Protein AF-A0AAU4AQF0-F1 (afdb_monomer)

Nearest PDB structures (foldseek):
  5bqt-assembly1_B  TM=5.939E-01  e=3.429E-06  Pyrococcus furiosus
  5bpi-assembly1_C  TM=5.961E-01  e=1.674E-05  Pyrococcus furiosus
  5bpd-assembly1_C  TM=5.283E-01  e=1.203E-05  Pyrococcus furiosus
  5bpd-assembly1_D  TM=5.292E-01  e=2.180E-05  Pyrococcus furiosus
  2yfk-assembly2_B  TM=4.044E-01  e=2.268E-01  Enterococcus faecalis

Radius of gyration: 19.31 Å; Cα contacts (8 Å, |Δi|>4): 164; chains: 1; bounding box: 37×41×67 Å

Structure (mmCIF, N/CA/C/O backbone):
data_AF-A0AAU4AQF0-F1
#
_entry.id   AF-A0AAU4AQF0-F1
#
loop_
_atom_site.group_PDB
_atom_site.id
_atom_site.type_symbol
_atom_site.label_atom_id
_atom_site.label_alt_id
_atom_site.label_comp_id
_atom_site.label_asym_id
_atom_site.label_entity_id
_atom_site.label_seq_id
_atom_site.pdbx_PDB_ins_code
_atom_site.Cartn_x
_atom_site.Cartn_y
_atom_site.Cartn_z
_atom_site.occupancy
_atom_site.B_iso_or_equiv
_atom_site.auth_seq_id
_atom_site.auth_comp_id
_atom_site.auth_asym_id
_atom_site.auth_atom_id
_atom_site.pdbx_PDB_model_num
ATOM 1 N N . MET A 1 1 ? 0.090 -11.901 49.096 1.00 57.59 1 MET A N 1
ATOM 2 C CA . MET A 1 1 ? -0.245 -11.487 47.716 1.00 57.59 1 MET A CA 1
ATOM 3 C C . MET A 1 1 ? 1.056 -11.182 46.996 1.00 57.59 1 MET A C 1
ATOM 5 O O . MET A 1 1 ? 1.815 -10.380 47.520 1.00 57.59 1 MET A O 1
ATOM 9 N N . ASP A 1 2 ? 1.353 -11.854 45.879 1.00 79.50 2 ASP A N 1
ATOM 10 C CA . ASP A 1 2 ? 2.582 -11.605 45.108 1.00 79.50 2 ASP A CA 1
ATOM 11 C C . ASP A 1 2 ? 2.474 -10.246 44.382 1.00 79.50 2 ASP A C 1
ATOM 13 O O . ASP A 1 2 ? 1.577 -10.078 43.544 1.00 79.50 2 ASP A O 1
ATOM 17 N N . PRO A 1 3 ? 3.360 -9.274 44.670 1.00 71.50 3 PRO A N 1
ATOM 18 C CA . PRO A 1 3 ? 3.371 -7.967 44.015 1.00 71.50 3 PRO A CA 1
ATOM 19 C C . PRO A 1 3 ? 3.432 -8.047 42.485 1.00 71.50 3 PRO A C 1
ATOM 21 O O . PRO A 1 3 ? 2.871 -7.192 41.801 1.00 71.50 3 PRO A O 1
ATOM 24 N N . ARG A 1 4 ? 4.062 -9.090 41.927 1.00 74.44 4 ARG A N 1
ATOM 25 C CA . ARG A 1 4 ? 4.181 -9.289 40.474 1.00 74.44 4 ARG A CA 1
ATOM 26 C C . ARG A 1 4 ? 2.835 -9.623 39.833 1.00 74.44 4 ARG A C 1
ATOM 28 O O . ARG A 1 4 ? 2.542 -9.136 38.743 1.00 74.44 4 ARG A O 1
ATOM 35 N N . LEU A 1 5 ? 1.996 -10.402 40.521 1.00 78.50 5 LEU A N 1
ATOM 36 C CA . LEU A 1 5 ? 0.639 -10.725 40.066 1.00 78.50 5 LEU A CA 1
ATOM 37 C C . LEU A 1 5 ? -0.271 -9.489 40.101 1.00 78.50 5 LEU A C 1
ATOM 39 O O . LEU A 1 5 ? -1.032 -9.268 39.157 1.00 78.50 5 LEU A O 1
ATOM 43 N N . GLY A 1 6 ? -0.145 -8.657 41.141 1.00 80.62 6 GLY A N 1
ATOM 44 C CA . GLY A 1 6 ? -0.873 -7.388 41.253 1.00 80.62 6 GLY A CA 1
ATOM 45 C C . GLY A 1 6 ? -0.478 -6.377 40.172 1.00 80.62 6 GLY A C 1
ATOM 46 O O . GLY A 1 6 ? -1.345 -5.813 39.507 1.00 80.62 6 GLY A O 1
ATOM 47 N N . LEU A 1 7 ? 0.826 -6.206 39.925 1.00 81.88 7 LEU A N 1
ATOM 48 C CA . LEU A 1 7 ? 1.327 -5.299 38.889 1.00 81.88 7 LEU A CA 1
ATOM 49 C C . LEU A 1 7 ? 0.930 -5.766 37.478 1.00 81.88 7 LEU A C 1
ATOM 51 O O . LEU A 1 7 ? 0.505 -4.958 36.656 1.00 81.88 7 LEU A O 1
ATOM 55 N N . ALA A 1 8 ? 0.992 -7.073 37.202 1.00 82.88 8 ALA A N 1
ATOM 56 C CA . ALA A 1 8 ? 0.553 -7.626 35.922 1.00 82.88 8 ALA A CA 1
ATOM 57 C C . ALA A 1 8 ? -0.956 -7.431 35.677 1.00 82.88 8 ALA A C 1
ATOM 59 O O . ALA A 1 8 ? -1.371 -7.214 34.538 1.00 82.88 8 ALA A O 1
ATOM 60 N N . ALA A 1 9 ? -1.783 -7.498 36.726 1.00 85.44 9 ALA A N 1
ATOM 61 C CA . ALA A 1 9 ? -3.212 -7.202 36.633 1.00 85.44 9 ALA A CA 1
ATOM 62 C C . ALA A 1 9 ? -3.474 -5.716 36.337 1.00 85.44 9 ALA A C 1
ATOM 64 O O . ALA A 1 9 ? -4.278 -5.415 35.457 1.00 85.44 9 ALA A O 1
ATOM 65 N N . LEU A 1 10 ? -2.745 -4.804 36.991 1.00 85.19 10 LEU A N 1
ATOM 66 C CA . LEU A 1 10 ? -2.833 -3.361 36.736 1.00 85.19 10 LEU A CA 1
ATOM 67 C C . LEU A 1 10 ? -2.400 -2.991 35.310 1.00 85.19 10 LEU A C 1
ATOM 69 O O . LEU A 1 10 ? -3.102 -2.246 34.634 1.00 85.19 10 LEU A O 1
ATOM 73 N N . ILE A 1 11 ? -1.299 -3.561 34.809 1.00 89.75 11 ILE A N 1
ATOM 74 C CA . ILE A 1 11 ? -0.838 -3.332 33.427 1.00 89.75 11 ILE A CA 1
ATOM 75 C C . ILE A 1 11 ? -1.879 -3.819 32.409 1.00 89.75 11 ILE A C 1
ATOM 77 O O . ILE A 1 11 ? -2.130 -3.143 31.411 1.00 89.75 11 ILE A O 1
ATOM 81 N N . ARG A 1 12 ? -2.502 -4.982 32.648 1.00 87.06 12 ARG A N 1
ATOM 82 C CA . ARG A 1 12 ? -3.578 -5.494 31.784 1.00 87.06 12 ARG A CA 1
ATOM 83 C C . ARG A 1 12 ? -4.803 -4.587 31.798 1.00 87.06 12 ARG A C 1
ATOM 85 O O . ARG A 1 12 ? -5.342 -4.305 30.731 1.00 87.06 12 ARG A O 1
ATOM 92 N N . ALA A 1 13 ? -5.217 -4.122 32.974 1.00 85.88 13 ALA A N 1
ATOM 93 C CA . ALA A 1 13 ? -6.330 -3.188 33.106 1.00 85.88 13 ALA A CA 1
ATOM 94 C C . ALA A 1 13 ? -6.060 -1.883 32.341 1.00 85.88 13 ALA A C 1
ATOM 96 O O . ALA A 1 13 ? -6.884 -1.486 31.527 1.00 85.88 13 ALA A O 1
ATOM 97 N N . GLN A 1 14 ? -4.870 -1.295 32.501 1.00 82.94 14 GLN A N 1
ATOM 98 C CA . GLN A 1 14 ? -4.480 -0.070 31.798 1.00 82.94 14 GLN A CA 1
ATOM 99 C C . GLN A 1 14 ? -4.466 -0.243 30.273 1.00 82.94 14 GLN A C 1
ATOM 101 O O . GLN A 1 14 ? -4.928 0.634 29.550 1.00 82.94 14 GLN A O 1
ATOM 106 N N . ARG A 1 15 ? -3.959 -1.378 29.771 1.00 83.44 15 ARG A N 1
ATOM 107 C CA . ARG A 1 15 ? -4.006 -1.699 28.334 1.00 83.44 15 ARG A CA 1
ATOM 108 C C . ARG A 1 15 ? -5.434 -1.842 27.832 1.00 83.44 15 ARG A C 1
ATOM 110 O O . ARG A 1 15 ? -5.762 -1.278 26.807 1.00 83.44 15 ARG A O 1
ATOM 117 N N . THR A 1 16 ? -6.294 -2.507 28.598 1.00 87.75 16 THR A N 1
ATOM 118 C CA . THR A 1 16 ? -7.706 -2.684 28.228 1.00 87.75 16 THR A CA 1
ATOM 119 C C . THR A 1 16 ? -8.439 -1.338 28.178 1.00 87.75 16 THR A C 1
ATOM 121 O O . THR A 1 16 ? -9.277 -1.118 27.309 1.00 87.75 16 THR A O 1
ATOM 124 N N . GLU A 1 17 ? -8.121 -0.426 29.099 1.00 83.81 17 GLU A N 1
ATOM 125 C CA . GLU A 1 17 ? -8.639 0.947 29.119 1.00 83.81 17 GLU A CA 1
ATOM 126 C C . GLU A 1 17 ? -8.189 1.738 27.878 1.00 83.81 17 GLU A C 1
ATOM 128 O O . GLU A 1 17 ? -9.000 2.388 27.214 1.00 83.81 17 GLU A O 1
ATOM 133 N N . LEU A 1 18 ? -6.901 1.635 27.528 1.00 78.56 18 LEU A N 1
ATOM 134 C CA . LEU A 1 18 ? -6.326 2.235 26.320 1.00 78.56 18 LEU A CA 1
ATOM 135 C C . LEU A 1 18 ? -6.948 1.660 25.043 1.00 78.56 18 LEU A C 1
ATOM 137 O O . LEU A 1 18 ? -7.319 2.427 24.155 1.00 78.56 18 LEU A O 1
ATOM 141 N N . ASP A 1 19 ? -7.118 0.342 24.967 1.00 74.56 19 ASP A N 1
ATOM 142 C CA . ASP A 1 19 ? -7.712 -0.342 23.817 1.00 74.56 19 ASP A CA 1
ATOM 143 C C . ASP A 1 19 ? -9.176 0.086 23.627 1.00 74.56 19 ASP A C 1
ATOM 145 O O . ASP A 1 19 ? -9.594 0.404 22.515 1.00 74.56 19 ASP A O 1
ATOM 149 N N . ARG A 1 20 ? -9.955 0.188 24.716 1.00 73.69 20 ARG A N 1
ATOM 150 C CA . ARG A 1 20 ? -11.337 0.702 24.660 1.00 73.69 20 ARG A CA 1
ATOM 151 C C . ARG A 1 20 ? -11.402 2.148 24.192 1.00 73.69 20 ARG A C 1
ATOM 153 O O . ARG A 1 20 ? -12.258 2.485 23.379 1.00 73.69 20 ARG A O 1
ATOM 160 N N . THR A 1 21 ? -10.517 2.993 24.712 1.00 70.69 21 THR A N 1
ATOM 161 C CA . THR A 1 21 ? -10.464 4.409 24.329 1.00 70.69 21 THR A CA 1
ATOM 162 C C . THR A 1 21 ? -10.090 4.553 22.852 1.00 70.69 21 THR A C 1
ATOM 164 O O . THR A 1 21 ? -10.708 5.338 22.138 1.00 70.69 21 THR A O 1
ATOM 167 N N . SER A 1 22 ? -9.148 3.739 22.369 1.00 64.62 22 SER A N 1
ATOM 168 C CA . SER A 1 22 ? -8.738 3.712 20.958 1.00 64.62 22 SER A CA 1
ATOM 169 C C . SER A 1 22 ? -9.873 3.240 20.043 1.00 64.62 22 SER A C 1
ATOM 171 O O . SER A 1 22 ? -10.154 3.882 19.038 1.00 64.62 22 SER A O 1
ATOM 173 N N . ALA A 1 23 ? -10.611 2.195 20.430 1.00 69.38 23 ALA A N 1
ATOM 174 C CA . ALA A 1 23 ? -11.764 1.711 19.664 1.00 69.38 23 ALA A CA 1
ATOM 175 C C . ALA A 1 23 ? -12.908 2.744 19.576 1.00 69.38 23 ALA A C 1
ATOM 177 O O . ALA A 1 23 ? -13.590 2.857 18.552 1.00 69.38 23 ALA A O 1
ATOM 178 N N . ALA A 1 24 ? -13.117 3.529 20.639 1.00 68.19 24 ALA A N 1
ATOM 179 C CA . ALA A 1 24 ? -14.083 4.625 20.632 1.00 68.19 24 ALA A CA 1
ATOM 180 C C . ALA A 1 24 ? -13.654 5.764 19.690 1.00 68.19 24 ALA A C 1
ATOM 182 O O . ALA A 1 24 ? -14.499 6.321 18.989 1.00 68.19 24 ALA A O 1
ATOM 183 N N . LEU A 1 25 ? -12.352 6.071 19.629 1.00 69.25 25 LEU A N 1
ATOM 184 C CA . LEU A 1 25 ? -11.799 7.029 18.669 1.00 69.25 25 LEU A CA 1
ATOM 185 C C . LEU A 1 25 ? -11.981 6.554 17.224 1.00 69.25 25 LEU A C 1
ATOM 187 O O . LEU A 1 25 ? -12.416 7.349 16.399 1.00 69.25 25 LEU A O 1
ATOM 191 N N . GLU A 1 26 ? -11.733 5.275 16.924 1.00 66.81 26 GLU A N 1
ATOM 192 C CA . GLU A 1 26 ? -11.948 4.723 15.577 1.00 66.81 26 GLU A CA 1
ATOM 193 C C . GLU A 1 26 ? -13.415 4.813 15.136 1.00 66.81 26 GLU A C 1
ATOM 195 O O . GLU A 1 26 ? -13.709 5.193 14.003 1.00 66.81 26 GLU A O 1
ATOM 200 N N . THR A 1 27 ? -14.349 4.515 16.045 1.00 71.00 27 THR A N 1
ATOM 201 C CA . THR A 1 27 ? -15.791 4.626 15.767 1.00 71.00 27 THR A CA 1
ATOM 202 C C . THR A 1 27 ? -16.180 6.078 15.488 1.00 71.00 27 THR A C 1
ATOM 204 O O . THR A 1 27 ? -16.878 6.368 14.519 1.00 71.00 27 THR A O 1
ATOM 207 N N . TYR A 1 28 ? -15.682 7.009 16.306 1.00 66.75 28 TYR A N 1
ATOM 208 C CA . TYR A 1 28 ? -15.957 8.433 16.140 1.00 66.75 28 TYR A CA 1
ATOM 209 C C . TYR A 1 28 ? -15.323 9.002 14.864 1.00 66.75 28 TYR A C 1
ATOM 211 O O . TYR A 1 28 ? -15.933 9.829 14.192 1.00 66.75 28 TYR A O 1
ATOM 219 N N . ALA A 1 29 ? -14.123 8.540 14.504 1.00 65.75 29 ALA A N 1
ATOM 220 C CA . ALA A 1 29 ? -13.444 8.909 13.269 1.00 65.75 29 ALA A CA 1
ATOM 221 C C . ALA A 1 29 ? -14.212 8.415 12.036 1.00 65.75 29 ALA A C 1
ATOM 223 O O . ALA A 1 29 ? -14.396 9.185 11.09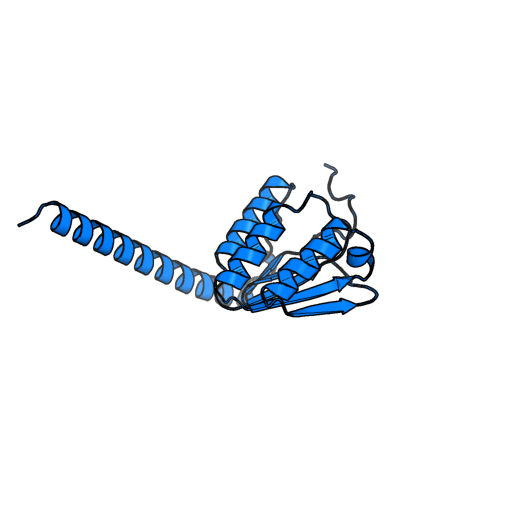7 1.00 65.75 29 ALA A O 1
ATOM 224 N N . ALA A 1 30 ? -14.728 7.181 12.060 1.00 64.38 30 ALA A N 1
ATOM 225 C CA . ALA A 1 30 ? -15.552 6.638 10.980 1.00 64.38 30 ALA A CA 1
ATOM 226 C C . ALA A 1 30 ? -16.856 7.436 10.793 1.00 64.38 30 ALA A C 1
ATOM 228 O O . ALA A 1 30 ? -17.164 7.861 9.678 1.00 64.38 30 ALA A O 1
ATOM 229 N N . ASP A 1 31 ? -17.576 7.716 11.884 1.00 66.06 31 ASP A N 1
ATOM 230 C CA . ASP A 1 31 ? -18.798 8.530 11.862 1.00 66.06 31 ASP A CA 1
ATOM 231 C C . ASP A 1 31 ? -18.523 9.967 11.395 1.00 66.06 31 ASP A C 1
ATOM 233 O O . ASP A 1 31 ? -19.304 10.557 10.642 1.00 66.06 31 ASP A O 1
ATOM 237 N N . PHE A 1 32 ? -17.410 10.553 11.843 1.00 61.69 32 PHE A N 1
ATOM 238 C CA . PHE A 1 32 ? -16.965 11.874 11.415 1.00 61.69 32 PHE A CA 1
ATOM 239 C C . PHE A 1 32 ? -16.662 11.888 9.914 1.00 61.69 32 PHE A C 1
ATOM 241 O O . PHE A 1 32 ? -17.139 12.777 9.211 1.00 61.69 32 PHE A O 1
ATOM 248 N N . HIS A 1 33 ? -15.954 10.877 9.411 1.00 59.53 33 HIS A N 1
ATOM 249 C CA . HIS A 1 33 ? -15.608 10.731 8.001 1.00 59.53 33 HIS A CA 1
ATOM 250 C C . HIS A 1 33 ? -16.856 10.566 7.115 1.00 59.53 33 HIS A C 1
ATOM 252 O O . HIS A 1 33 ? -17.000 11.281 6.122 1.00 59.53 33 HIS A O 1
ATOM 258 N N . GLU A 1 34 ? -17.822 9.722 7.508 1.00 62.44 34 GLU A N 1
ATOM 259 C CA . GLU A 1 34 ? -19.090 9.548 6.776 1.00 62.44 34 GLU A CA 1
ATOM 260 C C . GLU A 1 34 ? -19.914 10.848 6.728 1.00 62.44 34 GLU A C 1
ATOM 262 O O . GLU A 1 34 ? -20.493 11.210 5.699 1.00 62.44 34 GLU A O 1
ATOM 267 N N . ARG A 1 35 ? -19.957 11.598 7.835 1.00 58.94 35 ARG A N 1
ATOM 268 C CA . ARG A 1 35 ? -20.647 12.898 7.889 1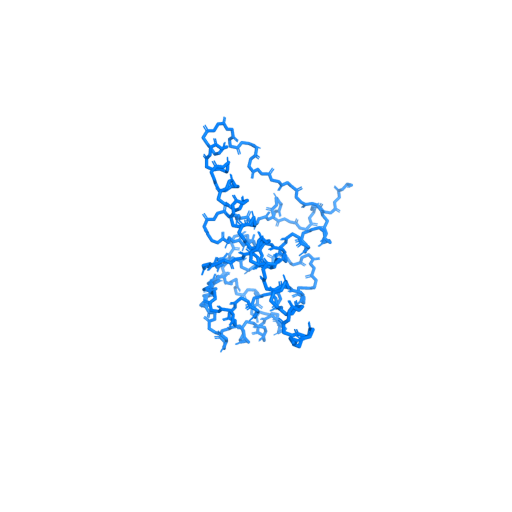.00 58.94 35 ARG A CA 1
ATOM 269 C C . ARG A 1 35 ? -19.927 13.965 7.071 1.00 58.94 35 ARG A C 1
ATOM 271 O O . ARG A 1 35 ? -20.585 14.798 6.444 1.00 58.94 35 ARG A O 1
ATOM 278 N N . MET A 1 36 ? -18.600 13.938 7.044 1.00 54.16 36 MET A N 1
ATOM 279 C CA . MET A 1 36 ? -17.795 14.884 6.280 1.00 54.16 36 MET A CA 1
ATOM 280 C C . MET A 1 36 ? -17.939 14.652 4.767 1.00 54.16 36 MET A C 1
ATOM 282 O O . MET A 1 36 ? -18.146 15.623 4.039 1.00 54.16 36 MET A O 1
ATOM 286 N N . LEU A 1 37 ? -17.995 13.387 4.318 1.00 56.94 37 LEU A N 1
ATOM 287 C CA . LEU A 1 37 ? -18.308 12.990 2.932 1.00 56.94 37 LEU A CA 1
ATOM 288 C C . LEU A 1 37 ? -19.627 13.589 2.423 1.00 56.94 37 LEU A C 1
ATOM 290 O O . LEU A 1 37 ? -19.742 13.946 1.252 1.00 56.94 37 LEU A O 1
ATOM 294 N N . ARG A 1 38 ? -20.628 13.713 3.303 1.00 59.66 38 ARG A N 1
ATOM 295 C CA . ARG A 1 38 ? -21.937 14.295 2.969 1.00 59.66 38 ARG A CA 1
ATOM 296 C C . ARG A 1 38 ? -21.948 15.824 2.934 1.00 59.66 38 ARG A C 1
ATOM 298 O O . ARG A 1 38 ? -22.842 16.389 2.312 1.00 59.66 38 ARG A O 1
ATOM 305 N N . THR A 1 39 ? -21.015 16.483 3.623 1.00 56.88 39 THR A N 1
ATOM 306 C CA . THR A 1 39 ? -21.110 17.924 3.917 1.00 56.88 39 THR A CA 1
ATOM 307 C C . THR A 1 39 ? -20.123 18.763 3.101 1.00 56.88 39 THR A C 1
ATOM 309 O O . THR A 1 39 ? -20.487 19.862 2.692 1.00 56.88 39 THR A O 1
ATOM 312 N N . ASP A 1 40 ? -18.910 18.263 2.828 1.00 55.81 40 ASP A N 1
ATOM 313 C CA . ASP A 1 40 ? -17.927 18.928 1.958 1.00 55.81 40 ASP A CA 1
ATOM 314 C C . ASP A 1 40 ? -16.846 17.935 1.461 1.00 55.81 40 ASP A C 1
ATOM 316 O O . ASP A 1 40 ? -15.864 17.682 2.168 1.00 55.81 40 ASP A O 1
ATOM 320 N N . PRO A 1 41 ? -16.981 17.370 0.246 1.00 55.88 41 PRO A N 1
ATOM 321 C CA . PRO A 1 41 ? -16.010 16.431 -0.324 1.00 55.88 41 PRO A CA 1
ATOM 322 C C . PRO A 1 41 ? -14.596 17.011 -0.474 1.00 55.88 41 PRO A C 1
ATOM 324 O O . PRO A 1 41 ? -13.628 16.257 -0.536 1.00 55.88 41 PRO A O 1
ATOM 327 N N . HIS A 1 42 ? -14.447 18.341 -0.520 1.00 50.91 42 HIS A N 1
ATOM 328 C CA . HIS A 1 42 ? -13.146 18.993 -0.681 1.00 50.91 42 HIS A CA 1
ATOM 329 C C . HIS A 1 42 ? -12.318 19.025 0.613 1.00 50.91 42 HIS A C 1
ATOM 331 O O . HIS A 1 42 ? -11.119 19.282 0.552 1.00 50.91 42 HIS A O 1
ATOM 337 N N . ARG A 1 43 ? -12.915 18.712 1.773 1.00 53.47 43 ARG A N 1
ATOM 338 C CA . ARG A 1 43 ? -12.207 18.568 3.060 1.00 53.47 43 ARG A CA 1
ATOM 339 C C . ARG A 1 43 ? -11.658 17.161 3.328 1.00 53.47 43 ARG A C 1
ATOM 341 O O . ARG A 1 43 ? -11.066 16.948 4.380 1.00 53.47 43 ARG A O 1
ATOM 348 N N . LEU A 1 44 ? -11.847 16.212 2.406 1.00 66.19 44 LEU A N 1
ATOM 349 C CA . LEU A 1 44 ? -11.399 14.817 2.538 1.00 66.19 44 LEU A CA 1
ATOM 350 C C . LEU A 1 44 ? -10.009 14.525 1.964 1.00 66.19 44 LEU A C 1
ATOM 352 O O . LEU A 1 44 ? -9.539 13.394 2.059 1.00 66.19 44 LEU A O 1
ATOM 356 N N . VAL A 1 45 ? -9.374 15.511 1.336 1.00 78.81 45 VAL A N 1
ATOM 357 C CA . VAL A 1 45 ? -8.064 15.334 0.713 1.00 78.81 45 VAL A CA 1
ATOM 358 C C . VAL A 1 45 ? -7.016 15.996 1.590 1.00 78.81 45 VAL A C 1
ATOM 360 O O . VAL A 1 45 ? -6.982 17.219 1.716 1.00 78.81 45 VAL A O 1
ATOM 363 N N . GLU A 1 46 ? -6.147 15.181 2.174 1.00 84.88 46 GLU A N 1
ATOM 364 C CA . GLU A 1 46 ? -4.902 15.639 2.777 1.00 84.88 46 GLU A CA 1
ATOM 365 C C . GLU A 1 46 ? -3.785 15.550 1.733 1.00 84.88 46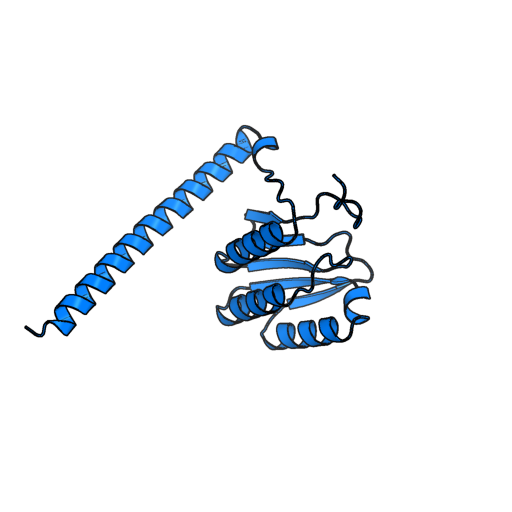 GLU A C 1
ATOM 367 O O . GLU A 1 46 ? -3.601 14.519 1.084 1.00 84.88 46 GLU A O 1
ATOM 372 N N . VAL A 1 47 ? -3.044 16.643 1.547 1.00 88.31 47 VAL A N 1
ATOM 373 C CA . VAL A 1 47 ? -1.866 16.656 0.676 1.00 88.31 47 VAL A CA 1
ATOM 374 C C . VAL A 1 47 ? -0.637 16.427 1.541 1.00 88.31 47 VAL A C 1
ATOM 376 O O . VAL A 1 47 ? -0.314 17.244 2.400 1.00 88.31 47 VAL A O 1
ATOM 379 N 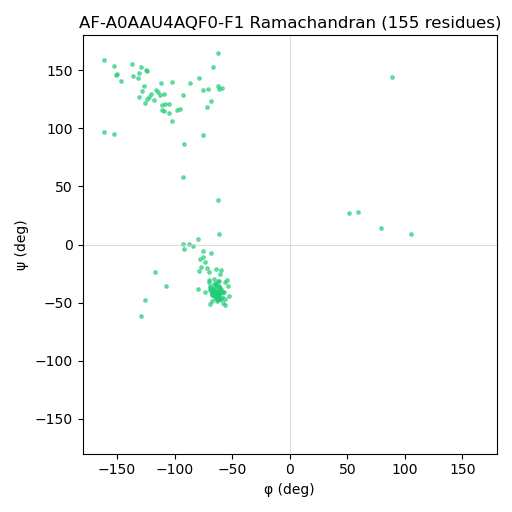N . ILE A 1 48 ? 0.045 15.311 1.297 1.00 85.50 48 ILE A N 1
ATOM 380 C CA . ILE A 1 48 ? 1.255 14.930 2.023 1.00 85.50 48 ILE A CA 1
ATOM 381 C C . ILE A 1 48 ? 2.452 15.186 1.120 1.00 85.50 48 ILE A C 1
ATOM 383 O O . ILE A 1 48 ? 2.572 14.602 0.040 1.00 85.50 48 ILE A O 1
ATOM 387 N N . GLU A 1 49 ? 3.359 16.039 1.581 1.00 84.44 49 GLU A N 1
ATOM 388 C CA . GLU A 1 49 ? 4.523 16.453 0.810 1.00 84.44 49 GLU A CA 1
ATOM 389 C C . GLU A 1 49 ? 5.822 15.914 1.402 1.00 84.44 49 GLU A C 1
ATOM 391 O O . GLU A 1 49 ? 6.060 15.918 2.610 1.00 84.44 49 GLU A O 1
ATOM 396 N N . GLY A 1 50 ? 6.706 15.478 0.509 1.00 81.31 50 GLY A N 1
ATOM 397 C CA . GLY A 1 50 ? 8.042 15.028 0.860 1.00 81.31 50 GLY A CA 1
ATOM 398 C C . GLY A 1 50 ? 8.127 13.534 1.210 1.00 81.31 50 GLY A C 1
ATOM 399 O O . GLY A 1 50 ? 7.237 12.954 1.835 1.00 81.31 50 GLY A O 1
ATOM 400 N N . PRO A 1 51 ? 9.238 12.874 0.839 1.00 79.44 51 PRO A N 1
ATOM 401 C CA . PRO A 1 51 ? 9.376 11.420 0.931 1.00 79.44 51 PRO A CA 1
ATOM 402 C C . PRO A 1 51 ? 9.285 10.877 2.364 1.00 79.44 51 PRO A C 1
ATOM 404 O O . PRO A 1 51 ? 8.815 9.758 2.564 1.00 79.44 51 PRO A O 1
ATOM 407 N N . ILE A 1 52 ? 9.719 11.656 3.360 1.00 83.06 52 ILE A N 1
ATOM 408 C CA . ILE A 1 52 ? 9.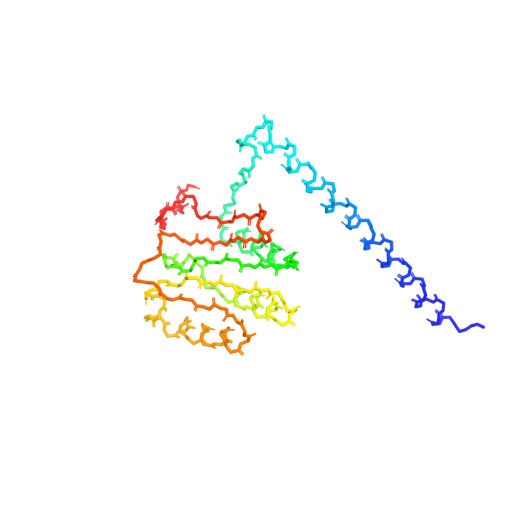684 11.264 4.777 1.00 83.06 52 ILE A CA 1
ATOM 409 C C . ILE A 1 52 ? 8.238 11.212 5.277 1.00 83.06 52 ILE A C 1
ATOM 411 O O .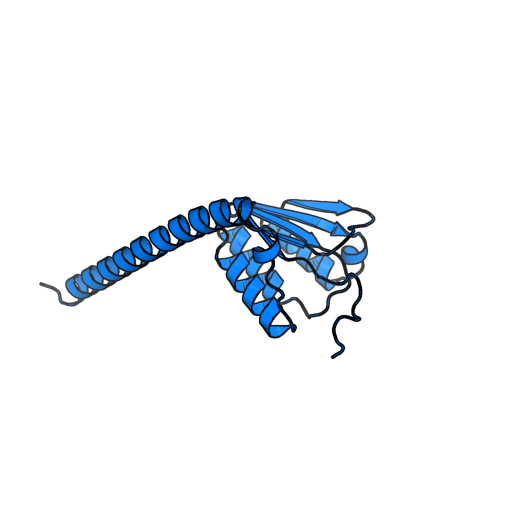 ILE A 1 52 ? 7.829 10.185 5.814 1.00 83.06 52 ILE A O 1
ATOM 415 N N . ALA A 1 53 ? 7.465 12.281 5.059 1.00 84.75 53 ALA A N 1
ATOM 416 C CA . ALA A 1 53 ? 6.073 12.361 5.493 1.00 84.75 53 ALA A CA 1
ATOM 417 C C . ALA A 1 53 ? 5.209 11.313 4.779 1.00 84.75 53 ALA A C 1
ATOM 419 O O . ALA A 1 53 ? 4.463 10.593 5.433 1.00 84.75 53 ALA A O 1
ATOM 420 N N . ILE A 1 54 ? 5.399 11.140 3.464 1.00 83.69 54 ILE A N 1
ATOM 421 C CA . ILE A 1 54 ? 4.707 10.106 2.678 1.00 83.69 54 ILE A CA 1
ATOM 422 C C . ILE A 1 54 ? 5.001 8.706 3.234 1.00 83.69 54 ILE A C 1
ATOM 424 O O . ILE A 1 54 ? 4.091 7.895 3.392 1.00 83.69 54 ILE A O 1
ATOM 428 N N . THR A 1 55 ? 6.266 8.412 3.554 1.00 83.12 55 THR A N 1
ATOM 429 C CA . THR A 1 55 ? 6.654 7.097 4.090 1.00 83.12 55 THR A CA 1
ATOM 430 C C . THR A 1 55 ? 6.076 6.860 5.484 1.00 83.12 55 THR A C 1
ATOM 432 O O . THR A 1 55 ? 5.604 5.759 5.755 1.00 83.12 55 THR A O 1
ATOM 435 N N . ALA A 1 56 ? 6.113 7.869 6.360 1.00 84.81 56 ALA A N 1
ATOM 436 C CA . ALA A 1 56 ? 5.558 7.777 7.708 1.00 84.81 56 ALA A CA 1
ATOM 437 C C . ALA A 1 56 ? 4.041 7.557 7.667 1.00 84.81 56 ALA A C 1
ATOM 439 O O . ALA A 1 56 ? 3.551 6.601 8.262 1.00 84.81 56 ALA A O 1
ATOM 440 N N . HIS A 1 57 ? 3.329 8.359 6.875 1.00 86.81 57 HIS A N 1
ATOM 441 C CA . HIS A 1 57 ? 1.884 8.245 6.723 1.00 86.81 57 HIS A CA 1
ATOM 442 C C . HIS A 1 57 ? 1.469 6.884 6.147 1.00 86.81 57 HIS A C 1
ATOM 444 O O . HIS A 1 57 ? 0.600 6.219 6.701 1.00 86.81 57 HIS A O 1
ATOM 450 N N . LEU A 1 58 ? 2.132 6.402 5.087 1.00 87.19 58 LEU A N 1
ATOM 451 C CA . LEU A 1 58 ? 1.854 5.065 4.547 1.00 87.19 58 LEU A CA 1
ATOM 452 C C . LEU A 1 58 ? 2.134 3.949 5.564 1.00 87.19 58 LEU A C 1
ATOM 454 O O . LEU A 1 58 ? 1.410 2.956 5.589 1.00 87.19 58 LEU A O 1
ATOM 458 N N . ALA A 1 59 ? 3.177 4.083 6.388 1.00 87.12 59 ALA A N 1
ATOM 459 C CA . ALA A 1 59 ? 3.483 3.103 7.426 1.00 87.12 59 ALA A CA 1
ATOM 460 C C . ALA A 1 59 ? 2.406 3.075 8.522 1.00 87.12 59 ALA A C 1
ATOM 462 O O . ALA A 1 59 ? 1.993 1.989 8.925 1.00 87.12 59 ALA A O 1
ATOM 463 N N . GLU A 1 60 ? 1.931 4.239 8.969 1.00 89.00 60 GLU A N 1
ATOM 464 C CA . GLU A 1 60 ? 0.827 4.360 9.929 1.00 89.00 60 GLU A CA 1
ATOM 465 C C . GLU A 1 60 ? -0.469 3.777 9.359 1.00 89.00 60 GLU A C 1
ATOM 467 O O . GLU A 1 60 ? -1.098 2.931 9.998 1.00 89.00 60 GLU A O 1
ATOM 472 N N . LEU A 1 61 ? -0.802 4.136 8.118 1.00 89.56 61 LEU A N 1
ATOM 473 C CA . LEU A 1 61 ? -1.992 3.656 7.427 1.00 89.56 61 LEU A CA 1
ATOM 474 C C . LEU A 1 61 ? -1.990 2.127 7.273 1.00 89.56 61 LEU A C 1
ATOM 476 O O . LEU A 1 61 ? -2.964 1.452 7.603 1.00 89.56 61 LEU A O 1
ATOM 480 N N . MET A 1 62 ? -0.869 1.549 6.829 1.00 90.69 62 MET A N 1
ATOM 481 C CA . MET A 1 62 ? -0.723 0.094 6.740 1.00 90.69 62 MET A CA 1
ATOM 482 C C . MET A 1 62 ? -0.732 -0.570 8.121 1.00 90.69 62 MET A C 1
ATOM 484 O O . MET A 1 62 ? -1.304 -1.644 8.277 1.00 90.69 62 MET A O 1
ATOM 488 N N . ALA A 1 63 ? -0.127 0.033 9.147 1.00 90.81 63 ALA A N 1
ATOM 489 C CA . ALA A 1 63 ? -0.178 -0.518 10.500 1.00 90.81 63 ALA A CA 1
ATOM 490 C C . ALA A 1 63 ? -1.622 -0.590 11.030 1.00 90.81 63 ALA A C 1
ATOM 492 O O . ALA A 1 63 ? -1.972 -1.571 11.695 1.00 90.81 63 ALA A O 1
ATOM 493 N N . GLY A 1 64 ? -2.457 0.392 10.679 1.00 90.81 64 GLY A N 1
ATOM 494 C CA . GLY A 1 64 ? -3.869 0.474 11.052 1.00 90.81 64 GLY A CA 1
ATOM 495 C C . GLY A 1 64 ? -4.808 -0.492 10.324 1.00 90.81 64 GLY A C 1
ATOM 496 O O . GLY A 1 64 ? -5.910 -0.714 10.814 1.00 90.81 64 GLY A O 1
ATOM 497 N N . ALA A 1 65 ? -4.395 -1.114 9.214 1.00 94.06 65 ALA A N 1
ATOM 498 C CA . ALA A 1 65 ? -5.281 -1.966 8.415 1.00 94.06 65 ALA A CA 1
ATOM 499 C C . ALA A 1 65 ? -5.867 -3.142 9.222 1.00 94.06 65 ALA A C 1
ATOM 501 O O . ALA A 1 65 ? -5.144 -3.855 9.931 1.00 94.06 65 ALA A O 1
ATOM 502 N N . GLN A 1 66 ? -7.169 -3.381 9.076 1.00 94.44 66 GLN A N 1
ATOM 503 C CA . GLN A 1 66 ? -7.938 -4.374 9.831 1.00 94.44 66 GLN A CA 1
ATOM 504 C C . GLN A 1 66 ? -8.531 -5.486 8.960 1.00 94.44 66 GLN A C 1
ATOM 506 O O . GLN A 1 66 ? -8.807 -6.573 9.473 1.00 94.44 66 GLN A O 1
ATOM 511 N N . ARG A 1 67 ? -8.745 -5.249 7.661 1.00 94.44 67 ARG A N 1
ATOM 512 C CA . ARG A 1 67 ? -9.461 -6.167 6.763 1.00 94.44 67 ARG A CA 1
ATOM 513 C C . ARG A 1 67 ? -8.687 -6.454 5.488 1.00 94.44 67 ARG A C 1
ATOM 515 O O . ARG A 1 67 ? -8.359 -7.614 5.228 1.00 94.44 67 ARG A O 1
ATOM 522 N N . GLU A 1 68 ? -8.422 -5.426 4.689 1.00 96.75 68 GLU A N 1
ATOM 523 C CA . GLU A 1 68 ? -7.746 -5.586 3.406 1.00 96.75 68 GLU A CA 1
ATOM 524 C C . GLU A 1 68 ? -6.962 -4.350 2.965 1.00 96.75 68 GLU A C 1
ATOM 526 O O . GLU A 1 68 ? -7.288 -3.213 3.299 1.00 96.75 68 GLU A O 1
ATOM 531 N N . VAL A 1 69 ? -5.932 -4.599 2.160 1.00 96.62 69 VAL A N 1
ATOM 532 C CA . VAL A 1 69 ? -5.171 -3.580 1.444 1.00 96.62 69 VAL A CA 1
ATOM 533 C C . VAL A 1 69 ? -5.198 -3.901 -0.046 1.00 96.62 69 VAL A C 1
ATOM 535 O O . VAL A 1 69 ? -4.828 -5.001 -0.471 1.00 96.62 69 VAL A O 1
ATOM 538 N N . LEU A 1 70 ? -5.636 -2.926 -0.839 1.00 97.25 70 LEU A N 1
ATOM 539 C CA . LEU A 1 70 ? -5.673 -2.983 -2.295 1.00 97.25 70 LEU A CA 1
ATOM 540 C C . LEU A 1 70 ? -4.614 -2.041 -2.864 1.00 97.25 70 LEU A C 1
ATOM 542 O O . LEU A 1 70 ? -4.569 -0.871 -2.490 1.00 97.25 70 LEU A O 1
ATOM 546 N N . ALA A 1 71 ? -3.776 -2.524 -3.779 1.00 94.94 71 ALA A N 1
ATOM 547 C CA . ALA A 1 71 ? -2.683 -1.724 -4.322 1.00 94.94 71 ALA A CA 1
ATOM 548 C C . ALA A 1 71 ? -2.598 -1.755 -5.852 1.00 94.94 71 ALA A C 1
ATOM 550 O O . ALA A 1 71 ? -2.795 -2.783 -6.502 1.00 94.94 71 ALA A O 1
ATOM 551 N N . PHE A 1 72 ? -2.234 -0.610 -6.419 1.00 94.88 72 PHE A N 1
ATOM 552 C CA . PHE A 1 72 ? -1.692 -0.483 -7.763 1.00 94.88 72 PHE A CA 1
ATOM 553 C C . PHE A 1 72 ? -0.217 -0.125 -7.639 1.00 94.88 72 PHE A C 1
ATOM 555 O O . PHE A 1 72 ? 0.123 0.948 -7.140 1.00 94.88 72 PHE A O 1
ATOM 562 N N . ASP A 1 73 ? 0.662 -1.018 -8.088 1.00 92.00 73 ASP A N 1
ATOM 563 C CA . ASP A 1 73 ? 2.105 -0.798 -8.036 1.00 92.00 73 ASP A CA 1
ATOM 564 C C . ASP A 1 73 ? 2.659 -0.610 -9.451 1.00 92.00 73 ASP A C 1
ATOM 566 O O . ASP A 1 73 ? 2.600 -1.480 -10.328 1.00 92.00 73 ASP A O 1
ATOM 570 N N . THR A 1 74 ? 3.174 0.592 -9.679 1.00 90.25 74 THR A N 1
ATOM 571 C CA . THR A 1 74 ? 3.764 1.006 -10.942 1.00 90.25 74 THR A CA 1
ATOM 572 C C . THR A 1 74 ? 4.845 2.055 -10.689 1.00 90.25 74 THR A C 1
ATOM 574 O O . THR A 1 74 ? 4.705 2.849 -9.751 1.00 90.25 74 THR A O 1
ATOM 577 N N . PRO A 1 75 ? 5.924 2.077 -11.491 1.00 84.75 75 PRO A N 1
ATOM 578 C CA . PRO A 1 75 ? 6.861 3.196 -11.508 1.00 84.75 75 PRO A CA 1
ATOM 579 C C . PRO A 1 75 ? 6.175 4.504 -11.964 1.00 84.75 75 PRO A C 1
ATOM 581 O O . PRO A 1 75 ? 5.090 4.449 -12.553 1.00 84.75 75 PRO A O 1
ATOM 584 N N . PRO A 1 76 ? 6.801 5.679 -11.735 1.00 80.38 76 PRO A N 1
ATOM 585 C CA . PRO A 1 76 ? 8.120 5.888 -11.127 1.00 80.38 76 PRO A CA 1
ATOM 586 C C . PRO A 1 76 ? 8.110 5.776 -9.597 1.00 80.38 76 PRO A C 1
ATOM 588 O O . PRO A 1 76 ? 7.188 6.222 -8.919 1.00 80.38 76 PRO A O 1
ATOM 591 N N . TYR A 1 77 ? 9.181 5.217 -9.034 1.00 73.38 77 TYR A N 1
ATOM 592 C CA . TYR A 1 77 ? 9.356 5.116 -7.585 1.00 73.38 77 TYR A CA 1
ATOM 593 C C . TYR A 1 77 ? 10.247 6.246 -7.088 1.00 73.38 77 TYR A C 1
ATOM 595 O O . TYR A 1 77 ? 11.417 6.324 -7.450 1.00 73.38 77 TYR A O 1
ATOM 603 N N . VAL A 1 78 ? 9.682 7.124 -6.264 1.00 60.88 78 VAL A N 1
ATOM 604 C CA . VAL A 1 78 ? 10.379 8.312 -5.747 1.00 60.88 78 VAL A CA 1
ATOM 605 C C . VAL A 1 78 ? 11.352 7.948 -4.610 1.00 60.88 78 VAL A C 1
ATOM 607 O O . VAL A 1 78 ? 12.286 8.694 -4.328 1.00 60.88 78 VAL A O 1
ATOM 610 N N . THR A 1 79 ? 11.187 6.781 -3.977 1.00 56.66 79 THR A N 1
ATOM 611 C CA . THR A 1 79 ? 11.995 6.323 -2.836 1.00 56.66 79 THR A CA 1
ATOM 612 C C . THR A 1 79 ? 12.394 4.847 -2.944 1.00 56.66 79 THR A C 1
ATOM 614 O O . THR A 1 79 ? 11.736 4.033 -3.600 1.00 56.66 79 THR A O 1
ATOM 617 N N . VAL A 1 80 ? 13.495 4.486 -2.273 1.00 50.72 80 VAL A N 1
ATOM 618 C CA . VAL A 1 80 ? 13.924 3.090 -2.102 1.00 50.72 80 VAL A CA 1
ATOM 619 C C . VAL A 1 80 ? 13.025 2.435 -1.045 1.00 50.72 80 VAL A C 1
ATOM 621 O O . VAL A 1 80 ? 13.254 2.546 0.156 1.00 50.72 80 VAL A O 1
ATOM 624 N N . ASP A 1 81 ? 11.979 1.771 -1.534 1.00 59.50 81 ASP A N 1
ATOM 625 C CA . ASP A 1 81 ? 10.829 1.148 -0.852 1.00 59.50 81 ASP A CA 1
ATOM 626 C C . ASP A 1 81 ? 11.164 -0.017 0.135 1.00 59.50 81 ASP A C 1
ATOM 628 O O . ASP A 1 81 ? 10.436 -1.012 0.208 1.00 59.50 81 ASP A O 1
ATOM 632 N N . ARG A 1 82 ? 12.258 0.033 0.915 1.00 54.03 82 ARG A N 1
ATOM 633 C CA . ARG A 1 82 ? 12.553 -1.043 1.893 1.00 54.03 82 ARG A CA 1
ATOM 634 C C . ARG A 1 82 ? 11.513 -1.120 3.017 1.00 54.03 82 ARG A C 1
ATOM 636 O O . ARG A 1 82 ? 11.096 -2.221 3.361 1.00 54.03 82 ARG A O 1
ATOM 643 N N . SER A 1 83 ? 11.057 0.018 3.543 1.00 56.56 83 SER A N 1
ATOM 644 C CA . SER A 1 83 ? 10.032 0.077 4.602 1.00 56.56 83 SER A CA 1
ATOM 645 C C . SER A 1 83 ? 8.660 -0.427 4.137 1.00 56.56 83 SER A C 1
ATOM 647 O O . SER A 1 83 ? 7.941 -1.075 4.900 1.00 56.56 83 SER A O 1
ATOM 649 N N . ALA A 1 84 ? 8.317 -0.196 2.866 1.00 64.12 84 ALA A N 1
ATOM 650 C CA . ALA A 1 84 ? 7.068 -0.671 2.278 1.00 64.12 84 ALA A CA 1
ATOM 651 C C . ALA A 1 84 ? 7.003 -2.210 2.243 1.00 64.12 84 ALA A C 1
ATOM 653 O O . ALA A 1 84 ? 5.977 -2.792 2.584 1.00 64.12 84 ALA A O 1
ATOM 654 N N . SER A 1 85 ? 8.122 -2.877 1.924 1.00 64.88 85 SER A N 1
ATOM 655 C CA . SER A 1 85 ? 8.196 -4.347 1.912 1.00 64.88 85 SER A CA 1
ATOM 656 C C . SER A 1 85 ? 7.947 -4.960 3.292 1.00 64.88 85 SER A C 1
ATOM 658 O O . SER A 1 85 ? 7.290 -5.995 3.399 1.00 64.88 85 SER A O 1
ATOM 660 N N . ASP A 1 86 ? 8.491 -4.370 4.356 1.00 80.00 86 ASP A N 1
ATOM 661 C CA . ASP A 1 86 ? 8.313 -4.916 5.706 1.00 80.00 86 ASP A CA 1
ATOM 662 C C . ASP A 1 86 ? 6.871 -4.756 6.201 1.00 80.00 86 ASP A C 1
ATOM 664 O O . ASP A 1 86 ? 6.349 -5.644 6.882 1.00 80.00 86 ASP A O 1
ATOM 668 N N . SER A 1 87 ? 6.203 -3.681 5.781 1.00 84.31 87 SER A N 1
ATOM 669 C CA . SER A 1 87 ? 4.810 -3.397 6.129 1.00 84.31 87 SER A CA 1
ATOM 670 C C . SER A 1 87 ? 3.845 -4.412 5.503 1.00 84.31 87 SER A C 1
ATOM 672 O O . SER A 1 87 ? 3.053 -5.023 6.217 1.00 84.31 87 SER A O 1
ATOM 674 N N . GLU A 1 88 ? 3.966 -4.704 4.205 1.00 88.94 88 GLU A N 1
ATOM 675 C CA . GLU A 1 88 ? 3.127 -5.712 3.527 1.00 88.94 88 GLU A CA 1
ATOM 676 C C . GLU A 1 88 ? 3.348 -7.124 4.082 1.00 88.94 88 GLU A C 1
ATOM 678 O O . GLU A 1 88 ? 2.401 -7.872 4.329 1.00 88.94 88 GLU A O 1
ATOM 683 N N . ARG A 1 89 ? 4.606 -7.491 4.361 1.00 92.75 89 ARG A N 1
ATOM 684 C CA . ARG A 1 89 ? 4.922 -8.772 5.012 1.00 92.75 89 ARG A CA 1
ATOM 685 C C . ARG A 1 89 ? 4.276 -8.867 6.391 1.00 92.75 89 ARG A C 1
ATOM 687 O O . ARG A 1 89 ? 3.851 -9.950 6.791 1.00 92.75 89 ARG A O 1
ATOM 694 N N . HIS A 1 90 ? 4.240 -7.767 7.138 1.00 92.50 90 HIS A N 1
ATOM 695 C CA . HIS A 1 90 ? 3.597 -7.716 8.445 1.00 92.50 90 HIS A CA 1
ATOM 696 C C . HIS A 1 90 ? 2.073 -7.864 8.337 1.00 92.50 90 HIS A C 1
ATOM 698 O O . HIS A 1 90 ? 1.497 -8.653 9.085 1.00 92.50 90 HIS A O 1
ATOM 704 N N . LEU A 1 91 ? 1.443 -7.191 7.370 1.00 94.81 91 LEU A N 1
ATOM 705 C CA . LEU A 1 91 ? 0.016 -7.320 7.062 1.00 94.81 91 LEU A CA 1
ATOM 706 C C . LEU A 1 91 ? -0.382 -8.765 6.751 1.00 94.81 91 LEU A C 1
ATOM 708 O O . LEU A 1 91 ? -1.266 -9.322 7.401 1.00 94.81 91 LEU A O 1
ATOM 712 N N . LEU A 1 92 ? 0.332 -9.400 5.821 1.00 96.31 92 LEU A N 1
ATOM 713 C CA . LEU A 1 92 ? 0.079 -10.788 5.428 1.00 96.31 92 LEU A CA 1
ATOM 714 C C . LEU A 1 92 ? 0.233 -11.750 6.612 1.00 96.31 92 LEU A C 1
ATOM 716 O O . LEU A 1 92 ? -0.601 -12.626 6.822 1.00 96.31 92 LEU A O 1
ATOM 720 N N . ARG A 1 93 ? 1.253 -11.549 7.458 1.00 94.88 93 ARG A N 1
ATOM 721 C CA . ARG A 1 93 ? 1.444 -12.347 8.684 1.00 94.88 93 ARG A CA 1
ATOM 722 C C . ARG A 1 93 ? 0.339 -12.142 9.722 1.00 94.88 93 ARG A C 1
ATOM 724 O O . ARG A 1 93 ? 0.069 -13.062 10.487 1.00 94.88 93 ARG A O 1
ATOM 731 N N . ARG A 1 94 ? -0.286 -10.962 9.760 1.00 94.69 94 ARG A N 1
ATOM 732 C CA . ARG A 1 94 ? -1.475 -10.676 10.581 1.00 94.69 94 ARG A CA 1
ATOM 733 C C . ARG A 1 94 ? -2.758 -11.286 10.003 1.00 94.69 94 ARG A C 1
ATOM 735 O O . ARG A 1 94 ? -3.790 -11.217 10.661 1.00 94.69 94 ARG A O 1
ATOM 742 N N . GLY A 1 95 ? -2.703 -11.880 8.809 1.00 96.38 95 GLY A N 1
ATOM 743 C CA . GLY A 1 95 ? -3.868 -12.424 8.112 1.00 96.38 95 GLY A CA 1
ATOM 744 C C . GLY A 1 95 ? -4.717 -11.364 7.408 1.00 96.38 95 GLY A C 1
ATOM 745 O O . GLY A 1 95 ? -5.842 -11.663 7.018 1.00 96.38 95 GLY A O 1
ATOM 746 N N . ILE A 1 96 ? -4.199 -10.141 7.244 1.00 97.56 96 ILE A N 1
ATOM 747 C CA . ILE A 1 96 ? -4.863 -9.089 6.469 1.00 97.56 96 ILE A CA 1
ATOM 748 C C . ILE A 1 96 ? -4.787 -9.455 4.985 1.00 97.56 96 ILE A C 1
ATOM 750 O O . ILE A 1 96 ? -3.727 -9.845 4.490 1.00 97.56 96 ILE A O 1
ATOM 754 N N . GLY A 1 97 ? -5.905 -9.332 4.268 1.00 97.31 97 GLY A N 1
ATOM 755 C CA . GLY A 1 97 ? -5.936 -9.604 2.834 1.00 97.31 97 GLY A CA 1
ATOM 756 C C . GLY A 1 97 ? -5.143 -8.551 2.065 1.00 97.31 97 GLY A C 1
ATOM 757 O O . GLY A 1 97 ? -5.448 -7.371 2.164 1.00 97.31 97 GLY A O 1
ATOM 758 N N . VAL A 1 98 ? -4.152 -8.955 1.271 1.00 97.62 98 VAL A N 1
ATOM 759 C CA . VAL A 1 98 ? -3.420 -8.031 0.389 1.00 97.62 98 VAL A CA 1
ATOM 760 C C . VAL A 1 98 ? -3.625 -8.454 -1.057 1.00 97.62 98 VAL A C 1
ATOM 762 O O . VAL A 1 98 ? -3.388 -9.611 -1.420 1.00 97.62 98 VAL A O 1
ATOM 765 N N . ARG A 1 99 ? -4.110 -7.523 -1.881 1.00 98.00 99 ARG A N 1
ATOM 766 C CA . ARG A 1 99 ? -4.381 -7.738 -3.306 1.00 98.00 99 ARG A CA 1
ATOM 767 C C . ARG A 1 99 ? -3.761 -6.602 -4.100 1.00 98.00 99 ARG A C 1
ATOM 769 O O . ARG A 1 99 ? -4.069 -5.439 -3.852 1.00 98.00 99 ARG A O 1
ATOM 776 N N . ALA A 1 100 ? -2.946 -6.933 -5.089 1.00 96.50 100 ALA A N 1
ATOM 777 C CA . ALA A 1 100 ? -2.224 -5.921 -5.842 1.00 96.50 100 ALA A CA 1
ATOM 778 C C . ALA A 1 100 ? -2.246 -6.183 -7.349 1.00 96.50 100 ALA A C 1
ATOM 780 O O . ALA A 1 100 ? -2.229 -7.329 -7.809 1.00 96.50 100 ALA A O 1
ATOM 781 N N . VAL A 1 101 ? -2.292 -5.101 -8.127 1.00 97.62 101 VAL A N 1
ATOM 782 C CA . VAL A 1 101 ? -2.068 -5.122 -9.574 1.00 97.62 101 VAL A CA 1
ATOM 783 C C . VAL A 1 101 ? -0.750 -4.420 -9.871 1.00 97.62 101 VAL A C 1
ATOM 785 O O . VAL A 1 101 ? -0.587 -3.235 -9.585 1.00 97.62 101 VAL A O 1
ATOM 788 N N . TYR A 1 102 ? 0.170 -5.158 -10.477 1.00 95.50 102 TYR A N 1
ATOM 789 C CA . TYR A 1 102 ? 1.495 -4.692 -10.857 1.00 95.50 102 TYR A CA 1
ATOM 790 C C . TYR A 1 102 ? 1.547 -4.385 -12.349 1.00 95.50 102 TYR A C 1
ATOM 792 O O . TYR A 1 102 ? 1.018 -5.146 -13.166 1.00 95.50 102 TYR A O 1
ATOM 800 N N . SER A 1 103 ? 2.228 -3.306 -12.723 1.00 95.12 103 SER A N 1
ATOM 801 C CA . SER A 1 103 ? 2.649 -3.131 -14.116 1.00 95.12 103 SER A CA 1
ATOM 802 C C . SER A 1 103 ? 3.701 -4.181 -14.497 1.00 95.12 103 SER A C 1
ATOM 804 O O . SER A 1 103 ? 4.473 -4.653 -13.658 1.00 95.12 103 SER A O 1
ATOM 806 N N . THR A 1 104 ? 3.795 -4.535 -15.779 1.00 94.75 104 THR A N 1
ATOM 807 C CA . THR A 1 104 ? 4.887 -5.396 -16.267 1.00 94.75 104 THR A CA 1
ATOM 808 C C . THR A 1 104 ? 6.266 -4.776 -16.045 1.00 94.75 104 THR A C 1
ATOM 810 O O . THR A 1 104 ? 7.244 -5.505 -15.911 1.00 94.75 104 THR A O 1
ATOM 813 N N . GLU A 1 105 ? 6.350 -3.446 -15.957 1.00 91.94 105 GLU A N 1
ATOM 814 C CA . GLU A 1 105 ? 7.593 -2.713 -15.693 1.00 91.94 105 GLU A CA 1
ATOM 815 C C . GLU A 1 105 ? 8.200 -3.067 -14.330 1.00 91.94 105 GLU A C 1
ATOM 817 O O . GLU A 1 105 ? 9.420 -3.111 -14.193 1.00 91.94 105 GLU A O 1
ATOM 822 N N . VAL A 1 106 ? 7.371 -3.408 -13.337 1.00 89.56 106 VAL A N 1
ATOM 823 C CA . VAL A 1 106 ? 7.847 -3.862 -12.019 1.00 89.56 106 VAL A CA 1
ATOM 824 C C . VAL A 1 106 ? 8.700 -5.124 -12.144 1.00 89.56 106 VAL A C 1
ATOM 826 O O . VAL A 1 106 ? 9.711 -5.264 -11.458 1.00 89.56 106 VAL A O 1
ATOM 829 N N . LEU A 1 107 ? 8.317 -6.035 -13.044 1.00 90.81 107 LEU A N 1
ATOM 830 C CA . LEU A 1 107 ? 9.015 -7.306 -13.250 1.00 90.81 107 LEU A CA 1
ATOM 831 C C . LEU A 1 107 ? 10.373 -7.132 -13.936 1.00 90.81 107 LEU A C 1
ATOM 833 O O . LEU A 1 107 ? 11.217 -8.020 -13.835 1.00 90.81 107 LEU A O 1
ATOM 837 N N . ALA A 1 108 ? 10.590 -6.003 -14.616 1.00 90.56 108 ALA A N 1
ATOM 838 C CA . ALA A 1 108 ? 11.870 -5.674 -15.233 1.00 90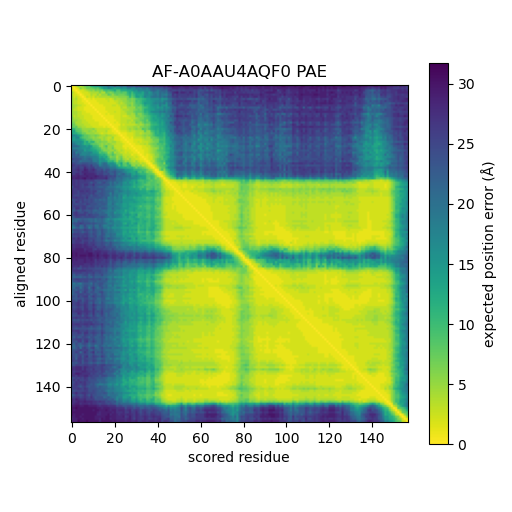.56 108 ALA A CA 1
ATOM 839 C C . ALA A 1 108 ? 12.930 -5.235 -14.205 1.00 90.56 108 ALA A C 1
ATOM 841 O O . ALA A 1 108 ? 14.105 -5.141 -14.551 1.00 90.56 108 ALA A O 1
ATOM 842 N N . ILE A 1 109 ? 12.531 -4.984 -12.952 1.00 88.88 109 ILE A N 1
ATOM 843 C CA . ILE A 1 109 ? 13.416 -4.586 -11.854 1.00 88.88 109 ILE A CA 1
ATOM 844 C C . ILE A 1 109 ? 13.649 -5.819 -10.962 1.00 88.88 109 ILE A C 1
ATOM 846 O O . ILE A 1 109 ? 12.730 -6.207 -10.231 1.00 88.88 109 ILE A O 1
ATOM 850 N N . PRO A 1 110 ? 14.840 -6.454 -10.996 1.00 89.44 110 PRO A N 1
ATOM 851 C CA . PRO A 1 110 ? 15.089 -7.726 -10.313 1.00 89.44 110 PRO A CA 1
ATOM 852 C C . PRO A 1 110 ? 14.723 -7.715 -8.827 1.00 89.44 110 PRO A C 1
ATOM 854 O O . PRO A 1 110 ? 14.033 -8.616 -8.355 1.00 89.44 110 PRO A O 1
ATOM 857 N N . GLU A 1 111 ? 15.085 -6.656 -8.101 1.00 87.50 111 GLU A N 1
ATOM 858 C CA . GLU A 1 111 ? 14.820 -6.529 -6.665 1.00 87.50 111 GLU A CA 1
ATOM 859 C C . GLU A 1 111 ? 13.315 -6.485 -6.363 1.00 87.50 111 GLU A C 1
ATOM 861 O O . GLU A 1 111 ? 12.853 -6.993 -5.337 1.00 87.50 111 GLU A O 1
ATOM 866 N N . ARG A 1 112 ? 12.523 -5.895 -7.265 1.00 87.38 112 ARG A N 1
ATOM 867 C CA . ARG A 1 112 ? 11.062 -5.818 -7.133 1.00 87.38 112 ARG A CA 1
ATOM 868 C C . ARG A 1 112 ? 10.388 -7.115 -7.545 1.00 87.38 112 ARG A C 1
ATOM 870 O O . ARG A 1 112 ? 9.456 -7.540 -6.869 1.00 87.38 112 ARG A O 1
ATOM 877 N N . ALA A 1 113 ? 10.885 -7.773 -8.589 1.00 91.25 113 ALA A N 1
ATOM 878 C CA . ALA A 1 113 ? 10.429 -9.105 -8.966 1.00 91.25 113 ALA A CA 1
ATOM 879 C C . ALA A 1 113 ? 10.670 -10.118 -7.830 1.00 91.25 113 ALA A C 1
ATOM 881 O O . ALA A 1 113 ? 9.794 -10.927 -7.521 1.00 91.25 113 ALA A O 1
ATOM 882 N N . ASP A 1 114 ? 11.825 -10.045 -7.166 1.00 91.81 114 ASP A N 1
ATOM 883 C CA . ASP A 1 114 ? 12.154 -10.873 -6.003 1.00 91.81 114 ASP A CA 1
ATOM 884 C C . ASP A 1 114 ? 11.246 -10.558 -4.806 1.00 91.81 114 ASP A C 1
ATOM 886 O O . ASP A 1 114 ? 10.723 -11.475 -4.163 1.00 91.81 114 ASP A O 1
ATOM 890 N N . ARG A 1 115 ? 10.994 -9.269 -4.531 1.00 89.12 115 ARG A N 1
ATOM 891 C CA . ARG A 1 115 ? 10.033 -8.842 -3.503 1.00 89.12 115 ARG A CA 1
ATOM 892 C C . ARG A 1 115 ? 8.640 -9.401 -3.775 1.00 89.12 115 ARG A C 1
ATOM 894 O O . ARG A 1 115 ? 8.068 -10.004 -2.871 1.00 89.12 115 ARG A O 1
ATOM 901 N N . LEU A 1 116 ? 8.129 -9.234 -4.994 1.00 92.62 116 LEU A N 1
ATOM 902 C CA . LEU A 1 116 ? 6.815 -9.724 -5.403 1.00 92.62 116 LEU A CA 1
ATOM 903 C C . LEU A 1 116 ? 6.695 -11.233 -5.181 1.00 92.62 116 LEU A C 1
ATOM 905 O O . LEU A 1 116 ? 5.739 -11.694 -4.563 1.00 92.62 116 LEU A O 1
ATOM 909 N N . ARG A 1 117 ? 7.703 -12.011 -5.601 1.00 94.44 117 ARG A N 1
ATOM 910 C CA . ARG A 1 117 ? 7.741 -13.458 -5.333 1.00 94.44 117 ARG A CA 1
ATOM 911 C C . ARG A 1 117 ? 7.670 -13.759 -3.833 1.00 94.44 117 ARG A C 1
ATOM 913 O O . ARG A 1 117 ? 6.947 -14.665 -3.423 1.00 94.44 117 ARG A O 1
ATOM 920 N N . GLY A 1 118 ? 8.374 -12.979 -3.013 1.00 94.50 118 GLY A N 1
ATOM 921 C CA . GLY A 1 118 ? 8.321 -13.083 -1.557 1.00 94.50 118 GLY A CA 1
ATOM 922 C C . GLY A 1 118 ? 6.935 -12.798 -0.969 1.00 94.50 118 GLY A C 1
ATOM 923 O O . GLY A 1 118 ? 6.498 -13.527 -0.081 1.00 94.50 118 GLY A O 1
ATOM 924 N N . LEU A 1 119 ? 6.224 -11.785 -1.455 1.00 95.06 119 LEU A N 1
ATOM 925 C CA . LEU A 1 119 ? 4.893 -11.435 -0.950 1.00 95.06 119 LEU A CA 1
ATOM 926 C C . LEU A 1 119 ? 3.820 -12.435 -1.391 1.00 95.06 119 LEU A C 1
ATOM 928 O O . LEU A 1 119 ? 3.025 -12.887 -0.568 1.00 95.06 119 LEU A O 1
ATOM 932 N N . VAL A 1 120 ? 3.869 -12.886 -2.647 1.00 96.62 120 VAL A N 1
ATOM 933 C CA . VAL A 1 120 ? 3.006 -13.969 -3.145 1.00 96.62 120 VAL A CA 1
ATOM 934 C C . VAL A 1 120 ? 3.198 -15.237 -2.312 1.00 96.62 120 VAL A C 1
ATOM 936 O O . VAL A 1 120 ? 2.221 -15.876 -1.931 1.00 96.62 120 VAL A O 1
ATOM 939 N N . SER A 1 121 ? 4.440 -15.573 -1.939 1.00 96.75 121 SER A N 1
ATOM 940 C CA . SER A 1 121 ? 4.707 -16.726 -1.063 1.00 96.75 121 SER A CA 1
ATOM 941 C C . SER A 1 121 ? 4.109 -16.594 0.347 1.00 96.75 121 SER A C 1
ATOM 943 O O . SER A 1 121 ? 3.900 -17.602 1.016 1.00 96.75 121 SER A O 1
ATOM 945 N N . LEU A 1 122 ? 3.814 -15.367 0.791 1.00 96.56 122 LEU A N 1
ATOM 946 C CA . LEU A 1 122 ? 3.168 -15.062 2.070 1.00 96.56 122 LEU A CA 1
ATOM 947 C C . LEU A 1 122 ? 1.638 -14.946 1.963 1.00 96.56 122 LEU A C 1
ATOM 949 O O . LEU A 1 122 ? 0.989 -14.708 2.978 1.00 96.56 122 LEU A O 1
ATOM 953 N N . GLY A 1 123 ? 1.061 -15.142 0.773 1.00 97.12 123 GLY A N 1
ATOM 954 C CA . GLY A 1 123 ? -0.387 -15.154 0.553 1.00 97.12 123 GLY A CA 1
ATOM 955 C C . GLY A 1 123 ? -0.954 -13.914 -0.137 1.00 97.12 123 GLY A C 1
ATOM 956 O O . GLY A 1 123 ? -2.175 -13.788 -0.227 1.00 97.12 123 GLY A O 1
ATOM 957 N N . GLU A 1 124 ? -0.110 -13.010 -0.642 1.00 97.56 124 GLU A N 1
ATOM 958 C CA . GLU A 1 124 ? -0.587 -11.893 -1.459 1.00 97.56 124 GLU A CA 1
ATOM 959 C C . GLU A 1 124 ? -1.254 -12.382 -2.755 1.00 97.56 124 GLU A C 1
ATOM 961 O O . GLU A 1 124 ? -0.737 -13.252 -3.462 1.00 97.56 124 GLU A O 1
ATOM 966 N N . GLN A 1 125 ? -2.388 -11.777 -3.107 1.00 98.25 125 GLN A N 1
ATOM 967 C CA . GLN A 1 125 ? -3.057 -11.994 -4.386 1.00 98.25 125 GLN A CA 1
ATOM 968 C C . GLN A 1 125 ? -2.574 -10.974 -5.420 1.00 98.25 125 GLN A C 1
ATOM 970 O O . GLN A 1 125 ? -3.197 -9.930 -5.636 1.00 98.25 125 GLN A O 1
ATOM 975 N N . ALA A 1 126 ? -1.475 -11.306 -6.088 1.00 97.12 126 ALA A N 1
ATOM 976 C CA . ALA A 1 126 ? -0.899 -10.472 -7.132 1.00 97.12 126 ALA A CA 1
ATOM 977 C C . ALA A 1 126 ? -1.513 -10.753 -8.513 1.00 97.12 126 ALA A C 1
ATOM 979 O O . ALA A 1 126 ? -1.698 -11.903 -8.922 1.00 97.12 126 ALA A O 1
ATOM 980 N N . ARG A 1 127 ? -1.765 -9.693 -9.282 1.00 98.00 127 ARG A N 1
ATOM 981 C CA . ARG A 1 127 ? -2.037 -9.746 -10.725 1.00 98.00 127 ARG A CA 1
ATOM 982 C C . ARG A 1 127 ? -1.063 -8.839 -11.459 1.00 98.00 127 ARG A C 1
ATOM 984 O O . ARG A 1 127 ? -0.643 -7.821 -10.927 1.00 98.00 127 ARG A O 1
ATOM 991 N N . VAL A 1 128 ? -0.735 -9.187 -12.698 1.00 96.94 128 VAL A N 1
ATOM 992 C CA . VAL A 1 128 ? 0.142 -8.378 -13.552 1.00 96.94 128 VAL A CA 1
ATOM 993 C C . VAL A 1 128 ? -0.658 -7.888 -14.752 1.00 96.94 128 VAL A C 1
ATOM 995 O O . VAL A 1 128 ? -1.368 -8.670 -15.384 1.00 96.94 128 VAL A O 1
ATOM 998 N N . ALA A 1 129 ? -0.541 -6.600 -15.061 1.00 94.75 129 ALA A N 1
ATOM 999 C CA . ALA A 1 129 ? -1.147 -5.963 -16.221 1.00 94.75 129 ALA A CA 1
ATOM 1000 C C . ALA A 1 129 ? -0.068 -5.269 -17.072 1.00 94.75 129 ALA A C 1
ATOM 1002 O O . ALA A 1 129 ? 0.909 -4.769 -16.513 1.00 94.75 129 ALA A O 1
ATOM 1003 N N . PRO A 1 130 ? -0.236 -5.171 -18.408 1.00 93.44 130 PRO A N 1
ATOM 1004 C CA . PRO A 1 130 ? 0.724 -4.473 -19.271 1.00 93.44 130 PRO A CA 1
ATOM 1005 C C . PRO A 1 130 ? 0.963 -3.018 -18.858 1.00 93.44 130 PRO A C 1
ATOM 1007 O O . PRO A 1 130 ? 2.053 -2.487 -19.028 1.00 93.44 130 PRO A O 1
ATOM 1010 N N . ARG A 1 131 ? -0.070 -2.369 -18.311 1.00 87.62 131 ARG A N 1
ATOM 1011 C CA . ARG A 1 131 ? -0.004 -1.005 -17.797 1.00 87.62 131 ARG A CA 1
ATOM 1012 C C . ARG A 1 131 ? -0.927 -0.853 -16.599 1.00 87.62 131 ARG A C 1
ATOM 1014 O O . ARG A 1 131 ? -2.054 -1.344 -16.617 1.00 87.62 131 ARG A O 1
ATOM 1021 N N . VAL A 1 132 ? -0.453 -0.116 -15.603 1.00 91.25 132 VAL A N 1
ATOM 1022 C CA . VAL A 1 132 ? -1.221 0.341 -14.444 1.00 91.25 132 VAL A CA 1
ATOM 1023 C C . VAL A 1 132 ? -1.161 1.873 -14.455 1.00 91.25 132 VAL A C 1
ATOM 1025 O O . VAL A 1 132 ? -0.080 2.423 -14.655 1.00 91.25 132 VAL A O 1
ATOM 1028 N N . PRO A 1 133 ? -2.296 2.587 -14.356 1.00 84.62 133 PRO A N 1
ATOM 1029 C CA . PRO A 1 133 ? -2.344 4.012 -14.691 1.00 84.62 133 PRO A CA 1
ATOM 1030 C C . PRO A 1 133 ? -1.611 4.915 -13.693 1.00 84.62 133 PRO A C 1
ATOM 1032 O O . PRO A 1 133 ? -1.116 5.964 -14.094 1.00 84.62 133 PRO A O 1
ATOM 1035 N N . LEU A 1 134 ? -1.563 4.528 -12.417 1.00 87.44 134 LEU A N 1
ATOM 1036 C CA . LEU A 1 134 ? -0.944 5.289 -11.333 1.00 87.44 134 LEU A CA 1
ATOM 1037 C C . LEU A 1 134 ? -0.653 4.377 -10.138 1.00 87.44 134 LEU A C 1
ATOM 1039 O O . LEU A 1 134 ? -1.270 3.317 -10.007 1.00 87.44 134 LEU A O 1
ATOM 1043 N N . LYS A 1 135 ? 0.270 4.796 -9.265 1.00 89.31 135 LYS A N 1
ATOM 1044 C CA . LYS A 1 135 ? 0.520 4.122 -7.984 1.00 89.31 135 LYS A CA 1
ATOM 1045 C C . LYS A 1 135 ? -0.611 4.462 -7.012 1.00 89.31 135 LYS A C 1
ATOM 1047 O O . LYS A 1 135 ? -0.974 5.625 -6.902 1.00 89.31 135 LYS A O 1
ATOM 1052 N N . MET A 1 136 ? -1.167 3.476 -6.318 1.00 92.44 136 MET A N 1
ATOM 1053 C CA . MET A 1 136 ? -2.244 3.684 -5.342 1.00 92.44 136 MET A CA 1
ATOM 1054 C C . MET A 1 136 ? -2.178 2.632 -4.246 1.00 92.44 136 MET A C 1
ATOM 1056 O O . MET A 1 136 ? -1.853 1.478 -4.522 1.00 92.44 136 MET A O 1
ATOM 1060 N N . VAL A 1 137 ? -2.557 3.020 -3.034 1.00 93.56 137 VAL A N 1
ATOM 1061 C CA . VAL A 1 137 ? -2.876 2.103 -1.936 1.00 93.56 137 VAL A CA 1
ATOM 1062 C C . VAL A 1 137 ? -4.237 2.499 -1.380 1.00 93.56 137 VAL A C 1
ATOM 1064 O O . VAL A 1 137 ? -4.465 3.680 -1.149 1.00 93.56 137 VAL A O 1
ATOM 1067 N N . LEU A 1 138 ? -5.128 1.533 -1.186 1.00 94.31 138 LEU A N 1
ATOM 1068 C CA . LEU A 1 138 ? -6.426 1.684 -0.535 1.00 94.31 138 LEU A CA 1
ATOM 1069 C C . LEU A 1 138 ? -6.479 0.721 0.650 1.00 94.31 138 LEU A C 1
ATOM 1071 O O . LEU A 1 138 ? -6.245 -0.477 0.481 1.00 94.31 138 LEU A O 1
ATOM 1075 N N . VAL A 1 139 ? -6.791 1.241 1.832 1.00 94.88 139 VAL A N 1
ATOM 1076 C CA . VAL A 1 139 ? -6.879 0.463 3.070 1.00 94.88 139 VAL A CA 1
ATOM 1077 C C . VAL A 1 139 ? -8.324 0.410 3.547 1.00 94.88 139 VAL A C 1
ATOM 1079 O O . VAL A 1 139 ? -8.998 1.436 3.639 1.00 94.88 139 VAL A O 1
ATOM 1082 N N . ASP A 1 140 ? -8.797 -0.811 3.807 1.00 94.25 140 ASP A N 1
ATOM 1083 C CA . ASP A 1 140 ? -10.106 -1.136 4.384 1.00 94.25 140 ASP A CA 1
ATOM 1084 C C . ASP A 1 140 ? -11.322 -0.487 3.698 1.00 94.25 140 ASP A C 1
ATOM 1086 O O . ASP A 1 140 ? -12.357 -0.298 4.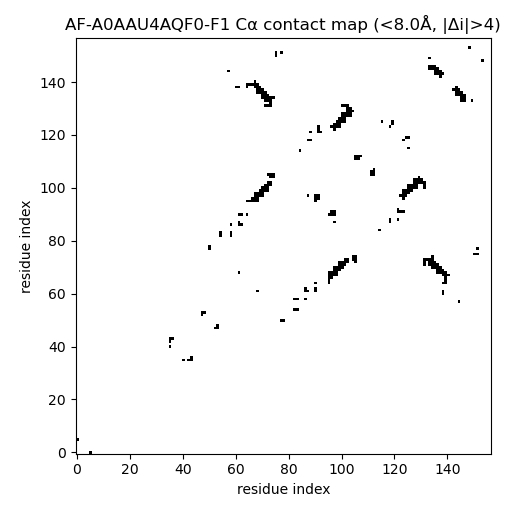337 1.00 94.25 140 ASP A O 1
ATOM 1090 N N . ASP A 1 141 ? -11.208 -0.172 2.401 1.00 90.25 141 ASP A N 1
ATOM 1091 C CA . ASP A 1 141 ? -12.230 0.531 1.603 1.00 90.25 141 ASP A CA 1
ATOM 1092 C C . ASP A 1 141 ? -12.585 1.931 2.152 1.00 90.25 141 ASP A C 1
ATOM 1094 O O . ASP A 1 141 ? -13.708 2.413 2.014 1.00 90.25 141 ASP A O 1
ATOM 1098 N N . ARG A 1 142 ? -11.628 2.580 2.830 1.00 87.56 142 ARG A N 1
ATOM 1099 C CA . ARG A 1 142 ? -11.836 3.867 3.516 1.00 87.56 142 ARG A CA 1
ATOM 1100 C C . ARG A 1 142 ? -10.847 4.939 3.099 1.00 87.56 142 ARG A C 1
ATOM 1102 O O . ARG A 1 142 ? -11.250 6.057 2.802 1.00 87.56 142 ARG A O 1
ATOM 1109 N N . GLU A 1 143 ? -9.564 4.602 3.068 1.00 89.94 143 GLU A N 1
ATOM 1110 C CA . GLU A 1 143 ? -8.497 5.587 2.891 1.00 89.94 143 GLU A CA 1
ATOM 1111 C C . GLU A 1 143 ? -7.609 5.207 1.714 1.00 89.94 143 GLU A C 1
ATOM 1113 O O . GLU A 1 143 ? -7.029 4.119 1.681 1.00 89.94 143 GLU A O 1
ATOM 1118 N N . ALA A 1 144 ? -7.522 6.110 0.734 1.00 91.50 144 ALA A N 1
ATOM 1119 C CA . ALA A 1 144 ? -6.714 5.935 -0.461 1.00 91.50 144 ALA A CA 1
ATOM 1120 C C . ALA A 1 144 ? -5.579 6.958 -0.506 1.00 91.50 144 ALA A C 1
ATOM 1122 O O . ALA A 1 144 ? -5.808 8.160 -0.396 1.00 91.50 144 ALA A O 1
ATOM 1123 N N . VAL A 1 145 ? -4.366 6.478 -0.760 1.00 90.56 145 VAL A N 1
ATOM 1124 C CA . VAL A 1 145 ? -3.196 7.317 -1.017 1.00 90.56 145 VAL A CA 1
ATOM 1125 C C . VAL A 1 145 ? -2.838 7.206 -2.490 1.00 90.56 145 VAL A C 1
ATOM 1127 O O . VAL A 1 145 ? -2.551 6.114 -2.993 1.00 90.56 145 VAL A O 1
ATOM 1130 N N . ILE A 1 146 ? -2.842 8.348 -3.176 1.00 89.81 146 ILE A N 1
ATOM 1131 C CA . ILE A 1 146 ? -2.458 8.480 -4.582 1.00 89.81 146 ILE A CA 1
ATOM 1132 C C . ILE A 1 146 ? -1.471 9.639 -4.761 1.00 89.81 146 ILE A C 1
ATOM 1134 O O . ILE A 1 146 ? -1.563 10.644 -4.054 1.00 89.81 146 ILE A O 1
ATOM 1138 N N . PRO A 1 147 ? -0.538 9.551 -5.720 1.00 83.38 147 PRO A N 1
ATOM 1139 C CA . PRO A 1 147 ? 0.231 10.703 -6.160 1.00 83.38 147 PRO A CA 1
ATOM 1140 C C . PRO A 1 147 ? -0.695 11.773 -6.750 1.00 83.38 147 PRO A C 1
ATOM 1142 O O . PRO A 1 147 ? -1.527 11.464 -7.604 1.00 83.38 147 PRO A O 1
ATOM 1145 N N . LEU A 1 148 ? -0.510 13.038 -6.358 1.00 81.12 148 LEU A N 1
ATOM 1146 C CA . LEU A 1 148 ? -1.205 14.166 -6.995 1.00 81.12 148 LEU A CA 1
ATOM 1147 C C . LEU A 1 148 ? -0.695 14.440 -8.419 1.00 81.12 148 LEU A C 1
ATOM 1149 O O . LEU A 1 148 ? -1.417 15.008 -9.236 1.00 81.12 148 LEU A O 1
ATOM 1153 N N . THR A 1 149 ? 0.537 14.039 -8.733 1.00 70.06 149 THR A N 1
ATOM 1154 C CA . THR A 1 149 ? 1.143 14.222 -10.053 1.00 70.06 149 THR A CA 1
ATOM 1155 C C . THR A 1 149 ? 1.653 12.892 -10.599 1.00 70.06 149 THR A C 1
ATOM 1157 O O . THR A 1 149 ? 2.268 12.090 -9.899 1.00 70.06 149 THR A O 1
ATOM 1160 N N . ALA A 1 150 ? 1.391 12.648 -11.885 1.00 54.41 150 ALA A N 1
ATOM 1161 C CA . ALA A 1 150 ? 1.814 11.435 -12.589 1.00 54.41 150 ALA A CA 1
ATOM 1162 C C . ALA A 1 15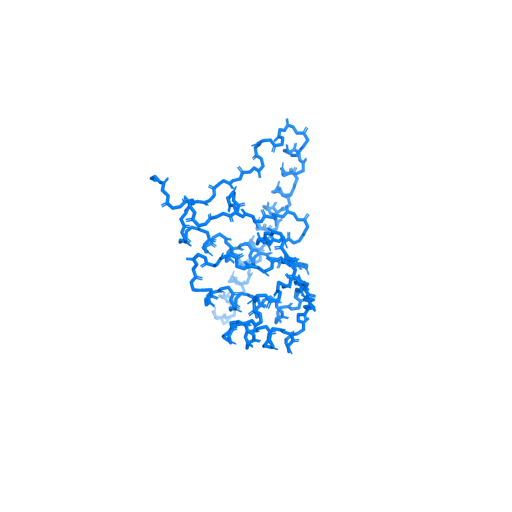0 ? 3.295 11.466 -13.030 1.00 54.41 150 ALA A C 1
ATOM 1164 O O . ALA A 1 150 ? 3.752 10.553 -13.715 1.00 54.41 150 ALA A O 1
ATOM 1165 N N . SER A 1 151 ? 4.050 12.507 -12.663 1.00 47.62 151 SER A N 1
ATOM 1166 C CA . SER A 1 151 ? 5.463 12.668 -13.007 1.00 47.62 151 SER A CA 1
ATOM 1167 C C . SER A 1 151 ? 6.300 12.976 -11.766 1.00 47.62 151 SER A C 1
ATOM 1169 O O . SER A 1 151 ? 5.839 13.593 -10.806 1.00 47.62 151 SER A O 1
ATOM 1171 N N . ALA A 1 152 ? 7.579 12.598 -11.812 1.00 48.09 152 ALA A N 1
ATOM 1172 C CA . ALA A 1 152 ? 8.590 12.965 -10.819 1.00 48.09 152 ALA A CA 1
ATOM 1173 C C . ALA A 1 152 ? 8.842 14.493 -10.710 1.00 48.09 152 ALA A C 1
ATOM 1175 O O . ALA A 1 152 ? 9.781 14.913 -10.039 1.00 48.09 152 ALA A O 1
ATOM 1176 N N . GLU A 1 153 ? 8.029 15.341 -11.351 1.00 39.97 153 GLU A N 1
ATOM 1177 C CA . GLU A 1 153 ? 8.156 16.804 -11.329 1.00 39.97 153 GLU A CA 1
ATOM 1178 C C . GLU A 1 153 ? 7.508 17.470 -10.110 1.00 39.97 153 GLU A C 1
ATOM 1180 O O . GLU A 1 153 ? 7.646 18.677 -9.950 1.00 39.97 153 GLU A O 1
ATOM 1185 N N . GLY A 1 154 ? 6.875 16.710 -9.208 1.00 38.47 154 GLY A N 1
ATOM 1186 C CA . GLY A 1 154 ? 6.362 17.244 -7.938 1.00 38.47 154 GLY A CA 1
ATOM 1187 C C . GLY A 1 154 ? 7.445 17.674 -6.934 1.00 38.47 154 GLY A C 1
ATOM 1188 O O . GLY A 1 154 ? 7.123 18.266 -5.913 1.00 38.47 154 GLY A O 1
ATOM 1189 N N . ILE A 1 155 ? 8.730 17.413 -7.207 1.00 39.41 155 ILE A N 1
ATOM 1190 C CA . ILE A 1 155 ? 9.858 17.905 -6.395 1.00 39.41 155 ILE A CA 1
ATOM 1191 C C . ILE A 1 155 ? 10.358 19.234 -6.977 1.00 39.41 155 ILE A C 1
ATOM 1193 O O . ILE A 1 155 ? 11.511 19.342 -7.386 1.00 39.41 155 ILE A O 1
ATOM 1197 N N . ARG A 1 156 ? 9.488 20.240 -7.081 1.00 36.88 156 ARG A N 1
ATOM 1198 C CA . ARG A 1 156 ? 9.890 21.644 -7.258 1.00 36.88 156 ARG A CA 1
ATOM 1199 C C . ARG A 1 156 ? 8.817 22.563 -6.681 1.00 36.88 156 ARG A C 1
ATOM 1201 O O . ARG A 1 156 ? 7.883 22.899 -7.396 1.00 36.88 156 ARG A O 1
ATOM 1208 N N . THR A 1 157 ? 9.006 22.974 -5.429 1.00 36.44 157 THR A N 1
ATOM 1209 C CA . THR A 1 157 ? 9.165 24.379 -4.996 1.00 36.44 157 THR A CA 1
ATOM 1210 C C . THR A 1 157 ? 9.587 24.416 -3.539 1.00 36.44 157 THR A C 1
ATOM 1212 O O . THR A 1 157 ? 9.061 23.584 -2.772 1.00 36.44 157 THR A O 1
#

Sequence (157 aa):
MDPRLGLAALIRAQRTELDRTSAALETYAADFHERMLRTDPHRLVEVIEGPIAITAHLAELMAGAQREVLAFDTPPYVTVDRSASDSERHLLRRGIGVRAVYSTEVLAIPERADRLRGLVSLGEQARVAPRVPLKMVLVDDREAVIPLTASAEGIRT

Secondary structure (DSSP, 8-state):
--HHHHHHHHHHHHHHHHHHHHHHHHHHHHHHHHHHHHH-GGGS-----SHHHHHHHHHHHHHH-SSEEEEEE-S--SS--HHHHHHHHHHHHTT-EEEEEEEHHHHTSHHHHHHHHHHHHTT-EEEEES--SS-EEEETTTEEE--S-SSGGG---

pLDDT: mean 80.92, std 15.72, range [36.44, 98.25]

Solvent-accessible surface area (backbone atoms only — not comparable to full-atom values): 9184 Å² total; per-residue (Å²): 132,62,67,67,62,53,50,53,50,51,54,50,50,55,49,52,53,50,52,52,53,49,54,52,50,53,53,52,51,50,55,50,51,58,53,39,62,77,72,45,66,81,78,73,69,82,88,76,70,59,74,65,53,43,50,51,51,53,50,53,54,59,69,67,53,81,54,32,38,43,36,30,48,36,80,84,74,94,63,89,62,63,70,59,54,56,51,54,55,49,36,36,75,72,66,32,46,40,38,35,41,30,15,52,67,46,61,75,37,65,74,52,38,53,47,50,55,54,42,44,75,56,66,37,49,76,43,79,36,89,70,53,96,55,45,35,42,34,35,59,92,76,50,74,53,63,69,93,55,100,51,90,70,79,84,70,132

Mean predicted aligned error: 12.07 Å

Foldseek 3Di:
DDVVVVVVVVVVVVVVVVVVVVVVVVVVVVVVLVVCVVPPVVVQDDDQDDPVRVLVVVLVLLVPFDAEKEWEDDDDDPDDCPSVLVSLLVCLVVVHAYEYEYAVVLCVDPVSVVSVVVSVVSPHHYDYDNDDQFTWMDGPVRDIDTDPDPDPVSPDD